Protein AF-A0A267GCD6-F1 (afdb_monomer)

InterPro domains:
  IPR022709 Protein SCAI [PF12070] (1-102)

Mean predicted aligned error: 9.23 Å

Secondary structure (DSSP, 8-state):
---S---TT---------HHHHHHH-HHHHHHHHTT-----HHHHHHHHHHHHHHHHHHHHHHHH-TTS-HHHHHHTTSHHHHHHHHHHHHHHHHHHHBTT--SGGGSPP-SSPPPTHHHH-SS--TT---------HHHHHHHHHHHTT-GGGB-SS---------

Structure (mmCIF, N/CA/C/O backbone):
data_AF-A0A267GCD6-F1
#
_entry.id   AF-A0A267GCD6-F1
#
loop_
_atom_site.group_PDB
_atom_site.id
_atom_site.type_symbol
_atom_site.label_atom_id
_atom_site.label_alt_id
_atom_site.label_comp_id
_atom_site.label_asym_id
_atom_site.label_entity_id
_atom_site.label_seq_id
_atom_site.pdbx_PDB_ins_code
_atom_site.Cartn_x
_atom_site.Cartn_y
_atom_site.Cartn_z
_atom_site.occupancy
_atom_site.B_iso_or_equiv
_atom_site.auth_seq_id
_atom_site.auth_comp_id
_atom_site.auth_asym_id
_atom_site.auth_atom_id
_atom_site.pdbx_PDB_model_num
ATOM 1 N N . MET A 1 1 ? 12.078 24.749 10.245 1.00 46.03 1 MET A N 1
ATOM 2 C CA . MET A 1 1 ? 11.822 23.300 10.430 1.00 46.03 1 MET A CA 1
ATOM 3 C C . MET A 1 1 ? 12.532 22.572 9.302 1.00 46.03 1 MET A C 1
ATOM 5 O O . MET A 1 1 ? 12.320 22.980 8.172 1.00 46.03 1 MET A O 1
ATOM 9 N N . SER A 1 2 ? 13.349 21.565 9.649 1.00 57.66 2 SER A N 1
ATOM 10 C CA . SER A 1 2 ? 14.542 21.025 8.948 1.00 57.66 2 SER A CA 1
ATOM 11 C C . SER A 1 2 ? 15.785 21.937 9.025 1.00 57.66 2 SER A C 1
ATOM 13 O O . SER A 1 2 ? 15.608 23.150 9.158 1.00 57.66 2 SER A O 1
ATOM 15 N N . PRO A 1 3 ? 17.015 21.371 9.065 1.00 59.66 3 PRO A N 1
ATOM 16 C CA . PRO A 1 3 ? 18.224 22.130 9.391 1.00 59.66 3 PRO A CA 1
ATOM 17 C C . PRO A 1 3 ? 18.491 23.220 8.352 1.00 59.66 3 PRO A C 1
ATOM 19 O O . PRO A 1 3 ? 18.318 22.996 7.157 1.00 59.66 3 PRO A O 1
ATOM 22 N N . GLU A 1 4 ? 18.895 24.401 8.816 1.00 67.50 4 GLU A N 1
ATOM 23 C CA . GLU A 1 4 ? 19.045 25.589 7.961 1.00 67.50 4 GLU A CA 1
ATOM 24 C C . GLU A 1 4 ? 20.267 25.503 7.037 1.00 67.50 4 GLU A C 1
ATOM 26 O O . GLU A 1 4 ? 20.296 26.146 5.991 1.00 67.50 4 GLU A O 1
ATOM 31 N N . LEU A 1 5 ? 21.249 24.664 7.383 1.00 67.19 5 LEU A N 1
ATOM 32 C CA . LEU A 1 5 ? 22.419 24.367 6.564 1.00 67.19 5 LEU A CA 1
ATOM 33 C C . LEU A 1 5 ? 22.796 22.887 6.683 1.00 67.19 5 LEU A C 1
ATOM 35 O O . LEU A 1 5 ? 22.779 22.310 7.771 1.00 67.19 5 LEU A O 1
ATOM 39 N N . VAL A 1 6 ? 23.177 22.298 5.548 1.00 65.88 6 VAL A N 1
ATOM 40 C CA . VAL A 1 6 ? 23.744 20.948 5.443 1.00 65.88 6 VAL A CA 1
ATOM 41 C C . VAL A 1 6 ? 25.196 21.090 4.970 1.00 65.88 6 VAL A C 1
ATOM 43 O O . VAL A 1 6 ? 25.431 21.752 3.957 1.00 65.88 6 VAL A O 1
ATOM 46 N N . PRO A 1 7 ? 26.185 20.524 5.681 1.00 73.69 7 PRO A N 1
ATOM 47 C CA . PRO A 1 7 ? 27.586 20.617 5.277 1.00 73.69 7 PRO A CA 1
ATOM 48 C C . PRO A 1 7 ? 27.852 19.929 3.928 1.00 73.69 7 PRO A C 1
ATOM 50 O O . PRO A 1 7 ? 27.286 18.879 3.635 1.00 73.69 7 PRO A O 1
ATOM 53 N N . SER A 1 8 ? 28.753 20.486 3.112 1.00 61.25 8 SER A N 1
ATOM 54 C CA . SER A 1 8 ? 28.997 20.062 1.717 1.00 61.25 8 SER A CA 1
ATOM 55 C C . SER A 1 8 ? 29.550 18.639 1.548 1.00 61.25 8 SER A C 1
ATOM 57 O O . SER A 1 8 ? 29.531 18.089 0.450 1.00 61.25 8 SER A O 1
ATOM 59 N N . ASN A 1 9 ? 30.023 18.031 2.631 1.00 63.06 9 ASN A N 1
ATOM 60 C CA . ASN A 1 9 ? 30.556 16.673 2.718 1.00 63.06 9 ASN A CA 1
ATOM 61 C C . ASN A 1 9 ? 29.661 15.721 3.534 1.00 63.06 9 ASN A C 1
ATOM 63 O O . ASN A 1 9 ? 30.063 14.587 3.778 1.00 63.06 9 ASN A O 1
ATOM 67 N N . VAL A 1 10 ? 28.485 16.178 3.978 1.00 60.00 10 VAL A N 1
ATOM 68 C CA . VAL A 1 10 ? 27.444 15.382 4.642 1.00 60.00 10 VAL A CA 1
ATOM 69 C C . VAL A 1 10 ? 26.434 15.040 3.546 1.00 60.00 10 VAL A C 1
ATOM 71 O O . VAL A 1 10 ? 25.581 15.842 3.192 1.00 60.00 10 VAL A O 1
ATOM 74 N N . VAL A 1 11 ? 26.622 13.968 2.775 1.00 55.31 11 VAL A N 1
ATOM 75 C CA . VAL A 1 11 ? 26.564 12.558 3.200 1.00 55.31 11 VAL A CA 1
ATOM 76 C C . VAL A 1 11 ? 25.304 12.303 4.014 1.00 55.31 11 VAL A C 1
ATOM 78 O O . VAL A 1 11 ? 25.313 12.265 5.236 1.00 55.31 11 VAL A O 1
ATOM 81 N N . ASP A 1 12 ? 24.229 12.038 3.282 1.00 50.62 12 ASP A N 1
ATOM 82 C CA . ASP A 1 12 ? 23.296 10.996 3.674 1.00 50.62 12 ASP A CA 1
ATOM 83 C C . ASP A 1 12 ? 23.511 9.848 2.675 1.00 50.62 12 ASP A C 1
ATOM 85 O O . ASP A 1 12 ? 22.927 9.815 1.588 1.00 50.62 12 ASP A O 1
ATOM 89 N N . GLN A 1 13 ? 24.360 8.868 3.015 1.00 47.72 13 GLN A N 1
ATOM 90 C CA . GLN A 1 13 ? 24.312 7.539 2.381 1.00 47.72 13 GLN A CA 1
ATOM 91 C C . GLN A 1 13 ? 23.052 6.798 2.870 1.00 47.72 13 GLN A C 1
ATOM 93 O O . GLN A 1 13 ? 23.105 5.679 3.359 1.00 47.72 13 GLN A O 1
ATOM 98 N N . ARG A 1 14 ? 21.902 7.470 2.754 1.00 49.50 14 ARG A N 1
ATOM 99 C CA . ARG A 1 14 ? 20.550 7.019 3.053 1.00 49.50 14 ARG A CA 1
ATOM 100 C C . ARG A 1 14 ? 20.450 6.259 4.379 1.00 49.50 14 ARG A C 1
ATOM 102 O O . ARG A 1 14 ? 20.343 5.031 4.378 1.00 49.50 14 ARG A O 1
ATOM 109 N N . HIS A 1 15 ? 20.268 6.994 5.477 1.00 50.84 15 HIS A N 1
ATOM 110 C CA . HIS A 1 15 ? 19.336 6.547 6.515 1.00 50.84 15 HIS A CA 1
ATOM 111 C C . HIS A 1 15 ? 17.953 6.379 5.864 1.00 50.84 15 HIS A C 1
ATOM 113 O O . HIS A 1 15 ? 17.088 7.248 5.952 1.00 50.84 15 HIS A O 1
ATOM 119 N N . LYS A 1 16 ? 17.749 5.292 5.107 1.00 62.19 16 LYS A N 1
ATOM 120 C CA . LYS A 1 16 ? 16.431 4.932 4.594 1.00 62.19 16 LYS A CA 1
ATOM 121 C C . LYS A 1 16 ? 15.584 4.775 5.848 1.00 62.19 16 LYS A C 1
ATOM 123 O O . LYS A 1 16 ? 15.858 3.887 6.652 1.00 62.19 16 LYS A O 1
ATOM 128 N N . GLY A 1 17 ? 14.628 5.683 6.052 1.00 69.44 17 GLY A N 1
ATOM 129 C CA . GLY A 1 17 ? 13.662 5.571 7.138 1.00 69.44 17 GLY A CA 1
ATOM 130 C C . GLY A 1 17 ? 13.026 4.178 7.151 1.00 69.44 17 GLY A C 1
ATOM 131 O O . GLY A 1 17 ? 13.187 3.396 6.211 1.00 69.44 17 GLY A O 1
ATOM 132 N N . SER A 1 18 ? 12.308 3.848 8.223 1.00 87.88 18 SER A N 1
ATOM 133 C CA . SER A 1 18 ? 11.740 2.504 8.371 1.00 87.88 18 SER A CA 1
ATOM 134 C C . SER A 1 18 ? 10.961 2.060 7.120 1.00 87.88 18 SER A C 1
ATOM 136 O O . SER A 1 18 ? 10.362 2.887 6.426 1.00 87.88 18 SER A O 1
ATOM 138 N N . LEU A 1 19 ? 10.925 0.750 6.844 1.00 91.75 19 LEU A N 1
ATOM 139 C CA . LEU A 1 19 ? 10.116 0.187 5.753 1.00 91.75 19 LEU A CA 1
ATOM 140 C C . LEU A 1 19 ? 8.671 0.708 5.807 1.00 91.75 19 LEU A C 1
ATOM 142 O O . LEU A 1 19 ? 8.083 1.042 4.780 1.00 91.75 19 LEU A O 1
ATOM 146 N N . PHE A 1 20 ? 8.130 0.834 7.018 1.00 94.38 20 PHE A N 1
ATOM 147 C CA . PHE A 1 20 ? 6.817 1.410 7.258 1.00 94.38 20 PHE A CA 1
ATOM 148 C C . PHE A 1 20 ? 6.726 2.869 6.788 1.00 94.38 20 PHE A C 1
ATOM 150 O O . PHE A 1 20 ? 5.829 3.209 6.023 1.00 94.38 20 PHE A O 1
ATOM 157 N N . THR A 1 21 ? 7.686 3.723 7.151 1.00 93.75 21 THR A N 1
ATOM 158 C CA . THR A 1 21 ? 7.752 5.114 6.670 1.00 93.75 21 THR A CA 1
ATOM 159 C C . THR A 1 21 ? 7.843 5.184 5.146 1.00 93.75 21 THR A C 1
ATOM 161 O O . THR A 1 21 ? 7.213 6.050 4.541 1.00 93.75 21 THR A O 1
ATOM 164 N N . LEU A 1 22 ? 8.565 4.257 4.503 1.00 94.94 22 LEU A N 1
ATOM 165 C CA . LEU A 1 22 ? 8.607 4.190 3.043 1.00 94.94 22 LEU A CA 1
ATOM 166 C C . LEU A 1 22 ? 7.232 3.853 2.457 1.00 94.94 22 LEU A C 1
ATOM 168 O O . LEU A 1 22 ? 6.820 4.516 1.513 1.00 94.94 22 LEU A O 1
ATOM 172 N N . PHE A 1 23 ? 6.491 2.902 3.035 1.00 97.19 23 PHE A N 1
ATOM 173 C CA . PHE A 1 23 ? 5.103 2.636 2.635 1.00 97.19 23 PHE A CA 1
ATOM 174 C C . PHE A 1 23 ? 4.201 3.864 2.809 1.00 97.19 23 PHE A C 1
ATOM 176 O O . PHE A 1 23 ? 3.388 4.162 1.935 1.00 97.19 23 PHE A O 1
ATOM 183 N N . LEU A 1 24 ? 4.356 4.598 3.913 1.00 95.88 24 LEU A N 1
ATOM 184 C CA . LEU A 1 24 ? 3.591 5.816 4.179 1.00 95.88 24 LEU A CA 1
ATOM 185 C C . LEU A 1 24 ? 3.950 6.967 3.233 1.00 95.88 24 LEU A C 1
ATOM 187 O O . LEU A 1 24 ? 3.101 7.816 2.972 1.00 95.88 24 LEU A O 1
ATOM 191 N N . HIS A 1 25 ? 5.172 7.010 2.701 1.00 94.50 25 HIS A N 1
ATOM 192 C CA . HIS A 1 25 ? 5.618 8.045 1.770 1.00 94.50 25 HIS A CA 1
ATOM 193 C C . HIS A 1 25 ? 5.340 7.687 0.300 1.00 94.50 25 HIS A C 1
ATOM 195 O O . HIS A 1 25 ? 4.760 8.494 -0.427 1.00 94.50 25 HIS A O 1
ATOM 201 N N . SER A 1 26 ? 5.720 6.477 -0.119 1.00 95.75 26 SER A N 1
ATOM 202 C CA . SER A 1 26 ? 5.590 5.947 -1.479 1.00 95.75 26 SER A CA 1
ATOM 203 C C . SER A 1 26 ? 5.284 4.438 -1.442 1.00 95.75 26 SER A C 1
ATOM 205 O O . SER A 1 26 ? 6.202 3.609 -1.409 1.00 95.75 26 SER A O 1
ATOM 207 N N . PRO A 1 27 ? 3.991 4.054 -1.458 1.00 97.81 27 PRO A N 1
ATOM 208 C CA . PRO A 1 27 ? 3.576 2.657 -1.339 1.00 97.81 27 PRO A CA 1
ATOM 209 C C . PRO A 1 27 ? 4.153 1.75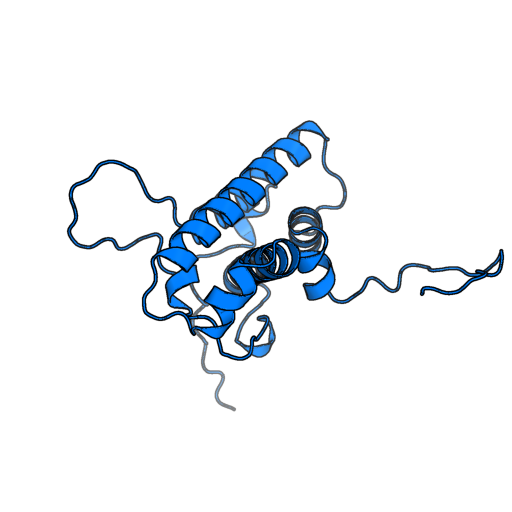4 -2.435 1.00 97.81 27 PRO A C 1
ATOM 211 O O . PRO A 1 27 ? 4.587 0.641 -2.144 1.00 97.81 27 PRO A O 1
ATOM 214 N N . LEU A 1 28 ? 4.208 2.241 -3.681 1.00 97.81 28 LEU A N 1
ATOM 215 C CA . LEU A 1 28 ? 4.758 1.478 -4.802 1.00 97.81 28 LEU A CA 1
ATOM 216 C C . LEU A 1 28 ? 6.269 1.264 -4.658 1.00 97.81 28 LEU A C 1
ATOM 218 O O . LEU A 1 28 ? 6.747 0.153 -4.866 1.00 97.81 28 LEU A O 1
ATOM 222 N N . ALA A 1 29 ? 7.024 2.285 -4.237 1.00 96.06 29 ALA A N 1
ATOM 223 C CA . ALA A 1 29 ? 8.459 2.128 -3.994 1.00 96.06 29 ALA A CA 1
ATOM 224 C C . ALA A 1 29 ? 8.736 1.128 -2.861 1.00 96.06 29 ALA A C 1
ATOM 226 O O . ALA A 1 29 ? 9.645 0.305 -2.971 1.00 96.06 29 ALA A O 1
ATOM 227 N N . ALA A 1 30 ? 7.937 1.166 -1.790 1.00 96.62 30 ALA A N 1
ATOM 228 C CA . ALA A 1 30 ? 8.029 0.201 -0.699 1.00 96.62 30 ALA A CA 1
ATOM 229 C C . ALA A 1 30 ? 7.701 -1.225 -1.162 1.00 96.62 30 ALA A C 1
ATOM 231 O O . ALA A 1 30 ? 8.395 -2.172 -0.793 1.00 96.62 30 ALA A O 1
ATOM 232 N N . PHE A 1 31 ? 6.685 -1.371 -2.017 1.00 97.38 31 PHE A N 1
ATOM 233 C CA . PHE A 1 31 ? 6.331 -2.645 -2.631 1.00 97.38 31 PHE A CA 1
ATOM 234 C C . PHE A 1 31 ? 7.478 -3.203 -3.485 1.00 97.38 31 PHE A C 1
ATOM 236 O O . PHE A 1 31 ? 7.871 -4.357 -3.319 1.00 97.38 31 PHE A O 1
ATOM 243 N N . CYS A 1 32 ? 8.067 -2.377 -4.355 1.00 96.06 32 CYS A N 1
ATOM 244 C CA . CYS A 1 32 ? 9.237 -2.757 -5.144 1.00 96.06 32 CYS A CA 1
ATOM 245 C C . CYS A 1 32 ? 10.409 -3.178 -4.248 1.00 96.06 32 CYS A C 1
ATOM 247 O O . CYS A 1 32 ? 11.050 -4.191 -4.524 1.00 96.06 32 CYS A O 1
ATOM 249 N N . LEU A 1 33 ? 10.645 -2.461 -3.141 1.00 95.12 33 LEU A N 1
ATOM 250 C CA . LEU A 1 33 ? 11.702 -2.788 -2.184 1.00 95.12 33 LEU A CA 1
ATOM 251 C C . LEU A 1 33 ? 11.524 -4.189 -1.582 1.00 95.12 33 LEU A C 1
ATOM 253 O O . LEU A 1 33 ? 12.477 -4.965 -1.591 1.00 95.12 33 LEU A O 1
ATOM 257 N N . ILE A 1 34 ? 10.325 -4.538 -1.097 1.00 95.25 34 ILE A N 1
ATOM 258 C CA . ILE A 1 34 ? 10.084 -5.873 -0.515 1.00 95.25 34 ILE A CA 1
ATOM 259 C C . ILE A 1 34 ? 10.111 -6.990 -1.567 1.00 95.25 34 ILE A C 1
ATOM 261 O O . ILE A 1 34 ? 10.444 -8.123 -1.239 1.00 95.25 34 ILE A O 1
ATOM 265 N N . CYS A 1 35 ? 9.833 -6.665 -2.833 1.00 94.69 35 CYS A N 1
ATOM 266 C CA . CYS A 1 35 ? 9.915 -7.598 -3.959 1.00 94.69 35 CYS A CA 1
ATOM 267 C C . CYS A 1 35 ? 11.320 -7.692 -4.581 1.00 94.69 35 CYS A C 1
ATOM 269 O O . CYS A 1 35 ? 11.491 -8.396 -5.574 1.00 94.69 35 CYS A O 1
ATOM 271 N N . ASN A 1 36 ? 12.314 -6.976 -4.039 1.00 92.69 36 ASN A N 1
ATOM 272 C CA . ASN A 1 36 ? 13.664 -6.855 -4.602 1.00 92.69 36 ASN A CA 1
ATOM 273 C C . ASN A 1 36 ? 13.687 -6.360 -6.069 1.00 92.69 36 ASN A C 1
ATOM 275 O O . ASN A 1 36 ? 14.537 -6.750 -6.870 1.00 92.69 36 ASN A O 1
ATOM 279 N N . VAL A 1 37 ? 12.751 -5.479 -6.426 1.00 90.81 37 VAL A N 1
ATOM 280 C CA . VAL A 1 37 ? 12.684 -4.823 -7.738 1.00 90.81 37 VAL A CA 1
ATOM 281 C C . VAL A 1 37 ? 13.487 -3.526 -7.673 1.00 90.81 37 VAL A C 1
ATOM 283 O O . VAL A 1 37 ? 13.080 -2.561 -7.027 1.00 90.81 37 VAL A O 1
ATOM 286 N N . GLN A 1 38 ? 14.651 -3.505 -8.325 1.00 85.12 38 GLN A N 1
ATOM 287 C CA . GLN A 1 38 ? 15.596 -2.380 -8.239 1.00 85.12 38 GLN A CA 1
ATOM 288 C C . GLN A 1 38 ? 15.386 -1.305 -9.310 1.00 85.12 38 GLN A C 1
ATOM 290 O O . GLN A 1 38 ? 15.728 -0.146 -9.094 1.00 85.12 38 GLN A O 1
ATOM 295 N N . SER A 1 39 ? 14.839 -1.6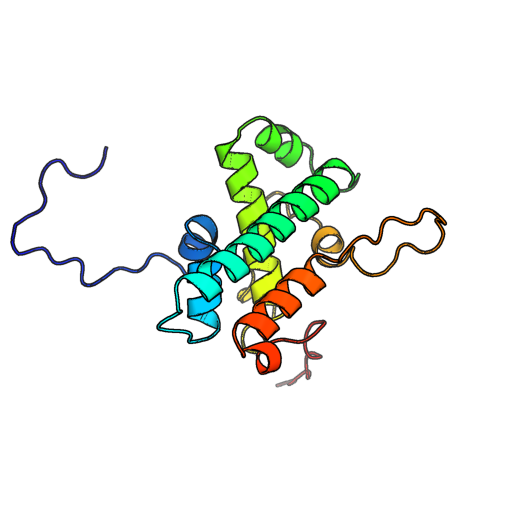83 -10.464 1.00 88.19 39 SER A N 1
ATOM 296 C CA . SER A 1 39 ? 14.587 -0.783 -11.586 1.00 88.19 39 SER A CA 1
ATOM 297 C C . SER A 1 39 ? 13.317 -1.210 -12.301 1.00 88.19 39 SER A C 1
ATOM 299 O O . SER A 1 39 ? 13.054 -2.405 -12.449 1.00 88.19 39 SER A O 1
ATOM 301 N N . LEU A 1 40 ? 12.526 -0.227 -12.722 1.00 90.44 40 LEU A N 1
ATOM 302 C CA . LEU A 1 40 ? 11.245 -0.447 -13.365 1.00 90.44 40 LEU A CA 1
ATOM 303 C C . LEU A 1 40 ? 11.092 0.516 -14.548 1.00 90.44 40 LEU A C 1
ATOM 305 O O . LEU A 1 40 ? 11.292 1.719 -14.367 1.00 90.44 40 LEU A O 1
ATOM 309 N N . PRO A 1 41 ? 10.719 0.034 -15.748 1.00 95.38 41 PRO A N 1
ATOM 310 C CA . PRO A 1 41 ? 10.351 0.920 -16.845 1.00 95.38 41 PRO A CA 1
ATOM 311 C C . PRO A 1 41 ? 9.198 1.842 -16.434 1.00 95.38 41 PRO A C 1
ATOM 313 O O . PRO A 1 41 ? 8.259 1.390 -15.777 1.00 95.38 41 PRO A O 1
ATOM 316 N N . LEU A 1 42 ? 9.224 3.103 -16.877 1.00 95.56 42 LEU A N 1
ATOM 317 C CA . LEU A 1 42 ? 8.213 4.105 -16.508 1.00 95.56 42 LEU A CA 1
ATOM 318 C C . LEU A 1 42 ? 6.778 3.630 -16.799 1.00 95.56 42 LEU A C 1
ATOM 320 O O . LEU A 1 42 ? 5.912 3.711 -15.940 1.00 95.56 42 LEU A O 1
ATOM 324 N N . ALA A 1 43 ? 6.547 3.005 -17.955 1.00 96.25 43 ALA A N 1
ATOM 325 C CA . ALA A 1 43 ? 5.228 2.472 -18.302 1.00 96.25 43 ALA A CA 1
ATOM 326 C C . ALA A 1 43 ? 4.725 1.388 -17.326 1.00 96.25 43 ALA A C 1
ATOM 328 O O . ALA A 1 43 ? 3.520 1.230 -17.133 1.00 96.25 43 ALA A O 1
ATOM 329 N N . LEU A 1 44 ? 5.633 0.612 -16.726 1.00 96.12 44 LEU A N 1
ATOM 330 C CA . LEU A 1 44 ? 5.285 -0.405 -15.735 1.00 96.12 44 LEU A CA 1
ATOM 331 C C . LEU A 1 44 ? 5.082 0.222 -14.348 1.00 96.12 44 LEU A C 1
ATOM 333 O O . LEU A 1 44 ? 4.196 -0.215 -13.613 1.00 96.12 44 LEU A O 1
ATOM 337 N N . TRP A 1 45 ? 5.837 1.280 -14.034 1.00 97.19 45 TRP A N 1
ATOM 338 C CA . TRP A 1 45 ? 5.617 2.122 -12.858 1.00 97.19 45 TRP A CA 1
ATOM 339 C C . TRP A 1 45 ? 4.221 2.745 -12.868 1.00 97.19 45 TRP A C 1
ATOM 341 O O . TRP A 1 45 ? 3.479 2.556 -11.910 1.00 97.19 45 TRP A O 1
ATOM 351 N N . ASP A 1 46 ? 3.818 3.381 -13.968 1.00 97.94 46 ASP A N 1
ATOM 352 C CA . ASP A 1 46 ? 2.507 4.035 -14.085 1.00 97.94 46 ASP A CA 1
ATOM 353 C C . ASP A 1 46 ? 1.355 3.034 -13.925 1.00 97.94 46 ASP A C 1
ATOM 355 O O . ASP A 1 46 ? 0.378 3.288 -13.218 1.00 97.94 46 ASP A O 1
ATOM 359 N N . ARG A 1 47 ? 1.490 1.840 -14.518 1.00 98.25 47 ARG A N 1
ATOM 360 C CA . ARG A 1 47 ? 0.521 0.747 -14.338 1.00 98.25 47 ARG A CA 1
ATOM 361 C C . ARG A 1 47 ? 0.469 0.258 -12.891 1.00 98.25 47 ARG A C 1
ATOM 363 O O . ARG A 1 47 ? -0.616 -0.002 -12.379 1.00 98.25 47 ARG A O 1
ATOM 370 N N . GLY A 1 48 ? 1.622 0.131 -12.235 1.00 98.06 48 GLY A N 1
ATOM 371 C CA . GLY A 1 48 ? 1.702 -0.243 -10.824 1.00 98.06 48 GLY A CA 1
ATOM 372 C C . GLY A 1 48 ? 1.054 0.807 -9.927 1.00 98.06 48 GLY A C 1
ATOM 373 O O . GLY A 1 48 ? 0.275 0.462 -9.040 1.00 98.06 48 GLY A O 1
ATOM 374 N N . GLN A 1 49 ? 1.304 2.085 -10.212 1.00 98.19 49 GLN A N 1
ATOM 375 C CA . GLN A 1 49 ? 0.730 3.205 -9.478 1.00 98.19 49 GLN A CA 1
ATOM 376 C C . GLN A 1 49 ? -0.793 3.234 -9.628 1.00 98.19 49 GLN A C 1
ATOM 378 O O . GLN A 1 49 ? -1.489 3.361 -8.628 1.00 98.19 49 GLN A O 1
ATOM 383 N N . ALA A 1 50 ? -1.323 2.972 -10.826 1.00 98.31 50 ALA A N 1
ATOM 384 C CA . ALA A 1 50 ? -2.765 2.857 -11.038 1.00 98.31 50 ALA A CA 1
ATOM 385 C C . ALA A 1 50 ? -3.413 1.735 -10.197 1.00 98.31 50 ALA A C 1
ATOM 387 O O . ALA A 1 50 ? -4.536 1.892 -9.713 1.00 98.31 50 ALA A O 1
ATOM 388 N N . ILE A 1 51 ? -2.719 0.608 -9.979 1.00 98.19 51 ILE A N 1
ATOM 389 C CA . ILE A 1 51 ? -3.207 -0.462 -9.087 1.00 98.19 51 ILE A CA 1
ATOM 390 C C . ILE A 1 51 ? -3.189 -0.002 -7.624 1.00 98.19 51 ILE A C 1
ATOM 392 O O . ILE A 1 51 ? -4.150 -0.261 -6.896 1.00 98.19 51 ILE A O 1
ATOM 396 N N . VAL A 1 52 ? -2.134 0.701 -7.197 1.00 98.25 52 VAL A N 1
ATOM 397 C CA . VAL A 1 52 ? -2.052 1.293 -5.852 1.00 98.25 52 VAL A CA 1
ATOM 398 C C . VAL A 1 52 ? -3.184 2.297 -5.638 1.00 98.25 52 VAL A C 1
ATOM 400 O O . VAL A 1 52 ? -3.892 2.205 -4.641 1.00 98.25 52 VAL A O 1
ATOM 403 N N . ASP A 1 53 ? -3.426 3.203 -6.582 1.00 98.00 53 ASP A N 1
ATOM 404 C CA . ASP A 1 53 ? -4.488 4.207 -6.476 1.00 98.00 53 ASP A CA 1
ATOM 405 C C . ASP A 1 53 ? -5.871 3.548 -6.393 1.00 98.00 53 ASP A C 1
ATOM 407 O O . ASP A 1 53 ? -6.702 3.928 -5.564 1.00 98.00 53 ASP A O 1
ATOM 411 N N . ARG A 1 54 ? -6.095 2.486 -7.179 1.00 96.75 54 ARG A N 1
ATOM 412 C CA . ARG A 1 54 ? -7.318 1.677 -7.100 1.00 96.75 54 ARG A CA 1
ATOM 413 C C . ARG A 1 54 ? -7.474 1.002 -5.739 1.00 96.75 54 ARG A C 1
ATOM 415 O O . ARG A 1 54 ? -8.586 0.965 -5.214 1.00 96.75 54 ARG A O 1
ATOM 422 N N . PHE A 1 55 ? -6.384 0.501 -5.155 1.00 96.19 55 PHE A N 1
ATOM 423 C CA . PHE A 1 55 ? -6.400 -0.045 -3.799 1.00 96.19 55 PHE A CA 1
ATOM 424 C C . PHE A 1 55 ? -6.797 1.023 -2.784 1.00 96.19 55 PHE A C 1
ATOM 426 O O . PHE A 1 55 ? -7.686 0.779 -1.974 1.00 96.19 55 PHE A O 1
ATOM 433 N N . LEU A 1 56 ? -6.167 2.200 -2.820 1.00 95.94 56 LEU A N 1
ATOM 434 C CA . LEU A 1 56 ? -6.439 3.265 -1.851 1.00 95.94 56 LEU A CA 1
ATOM 435 C C . LEU A 1 56 ? -7.891 3.754 -1.965 1.00 95.94 56 LEU A C 1
ATOM 437 O O . LEU A 1 56 ? -8.544 3.979 -0.946 1.00 95.94 56 LEU A O 1
ATOM 441 N N . ALA A 1 57 ? -8.424 3.853 -3.186 1.00 94.88 57 ALA A N 1
ATOM 442 C CA . ALA A 1 57 ? -9.821 4.203 -3.422 1.00 94.88 57 ALA A CA 1
ATOM 443 C C . ALA A 1 57 ? -10.791 3.160 -2.839 1.00 94.88 57 ALA A C 1
ATOM 445 O O . ALA A 1 57 ? -11.743 3.524 -2.143 1.00 94.88 57 ALA A O 1
ATOM 446 N N . GLU A 1 58 ? -10.545 1.868 -3.077 1.00 93.06 58 GLU A N 1
ATOM 447 C CA . GLU A 1 58 ? -11.410 0.796 -2.570 1.00 93.06 58 GLU A CA 1
ATOM 448 C C . GLU A 1 58 ? -11.312 0.657 -1.048 1.00 93.06 58 GLU A C 1
ATOM 450 O O . GLU A 1 58 ? -12.331 0.563 -0.364 1.00 93.06 58 GLU A O 1
ATOM 455 N N . ALA A 1 59 ? -10.101 0.755 -0.493 1.00 92.38 59 ALA A N 1
ATOM 456 C CA . ALA A 1 59 ? -9.882 0.776 0.949 1.00 92.38 59 ALA A CA 1
ATOM 457 C C . ALA A 1 59 ? -10.626 1.955 1.590 1.00 92.38 59 ALA A C 1
ATOM 459 O O . ALA A 1 59 ? -11.265 1.797 2.629 1.00 92.38 59 ALA A O 1
ATOM 460 N N . GLY A 1 60 ? -10.639 3.115 0.924 1.00 91.88 60 GLY A N 1
ATOM 461 C CA . GLY A 1 60 ? -11.418 4.273 1.346 1.00 91.88 60 GLY A CA 1
ATOM 462 C C . GLY A 1 60 ? -12.920 4.024 1.380 1.00 91.88 60 GLY A C 1
ATOM 463 O O . GLY A 1 60 ? -13.586 4.414 2.340 1.00 91.88 60 GLY A O 1
ATOM 464 N N . ARG A 1 61 ? -13.459 3.331 0.373 1.00 89.88 61 ARG A N 1
ATOM 465 C CA . ARG A 1 61 ? -14.879 2.954 0.334 1.00 89.88 61 ARG A CA 1
ATOM 466 C C . ARG A 1 61 ? -15.242 1.959 1.432 1.00 89.88 61 ARG A C 1
ATOM 468 O O . ARG A 1 61 ? -16.296 2.117 2.046 1.00 89.88 61 ARG A O 1
ATOM 475 N N . LEU A 1 62 ? -14.396 0.962 1.685 1.00 87.50 62 LEU A N 1
ATOM 476 C CA . LEU A 1 62 ? -14.608 -0.022 2.752 1.00 87.50 62 LEU A CA 1
ATOM 477 C C . LEU A 1 62 ? -14.567 0.641 4.131 1.00 87.50 62 LEU A C 1
ATOM 479 O O . LEU A 1 62 ? -15.461 0.411 4.946 1.00 87.50 62 LEU A O 1
ATOM 483 N N . MET A 1 63 ? -13.606 1.544 4.346 1.00 87.19 63 MET A N 1
ATOM 484 C CA . MET A 1 63 ? -13.493 2.322 5.580 1.00 87.19 63 MET A CA 1
ATOM 485 C C . MET A 1 63 ? -14.763 3.126 5.885 1.00 87.19 63 MET A C 1
ATOM 487 O O . MET A 1 63 ? -15.239 3.145 7.011 1.00 87.19 63 MET A O 1
ATOM 491 N N . MET A 1 64 ? -15.378 3.750 4.882 1.00 86.25 64 MET A N 1
ATOM 492 C CA . MET A 1 64 ? -16.605 4.526 5.105 1.00 86.25 64 MET A CA 1
ATOM 493 C C . MET A 1 64 ? -17.863 3.665 5.300 1.00 86.25 64 MET A C 1
ATOM 495 O O . MET A 1 64 ? -18.888 4.174 5.751 1.00 86.25 64 MET A O 1
ATOM 499 N N . ARG A 1 65 ? -17.825 2.377 4.935 1.00 85.62 65 ARG A N 1
ATOM 500 C CA . ARG A 1 65 ? -18.978 1.462 5.021 1.00 85.62 65 ARG A CA 1
ATOM 501 C C . ARG A 1 65 ? -18.956 0.578 6.262 1.00 85.62 65 ARG A C 1
ATOM 503 O O . ARG A 1 65 ? -20.020 0.127 6.690 1.00 85.62 65 ARG A O 1
ATOM 510 N N . SER A 1 66 ? -17.777 0.293 6.809 1.00 82.25 66 SER A N 1
ATOM 511 C CA . SER A 1 66 ? -17.649 -0.601 7.955 1.00 82.25 66 SER A CA 1
ATOM 512 C C . SER A 1 66 ? -18.152 0.062 9.235 1.00 82.25 66 SER A C 1
ATOM 514 O O . SER A 1 66 ? -17.743 1.158 9.606 1.00 82.25 66 SER A O 1
ATOM 516 N N . ARG A 1 67 ? -19.040 -0.645 9.939 1.00 81.94 67 ARG A N 1
ATOM 517 C CA . ARG A 1 67 ? -19.583 -0.227 11.242 1.00 81.94 67 ARG A CA 1
ATOM 518 C C . ARG A 1 67 ? -18.668 -0.576 12.417 1.00 81.94 67 ARG A C 1
ATOM 520 O O . ARG A 1 67 ? -18.992 -0.246 13.549 1.00 81.94 67 ARG A O 1
ATOM 527 N N . GLN A 1 68 ? -17.571 -1.284 12.153 1.00 83.88 68 GLN A N 1
ATOM 528 C CA . GLN A 1 68 ? -16.622 -1.755 13.167 1.00 83.88 68 GLN A CA 1
ATOM 529 C C . GLN A 1 68 ? -15.435 -0.802 13.345 1.00 83.88 68 GLN A C 1
ATOM 531 O O . GLN A 1 68 ? -14.569 -1.050 14.177 1.00 83.88 68 GLN A O 1
ATOM 536 N N . ILE A 1 69 ? -15.368 0.263 12.546 1.00 86.56 69 ILE A N 1
ATOM 537 C CA . ILE A 1 69 ? -14.296 1.249 12.623 1.00 86.56 69 ILE A CA 1
ATOM 538 C C . ILE A 1 69 ? -14.552 2.206 13.777 1.00 86.56 69 ILE A C 1
ATOM 540 O O . ILE A 1 69 ? -15.648 2.746 13.928 1.00 86.56 69 ILE A O 1
ATOM 544 N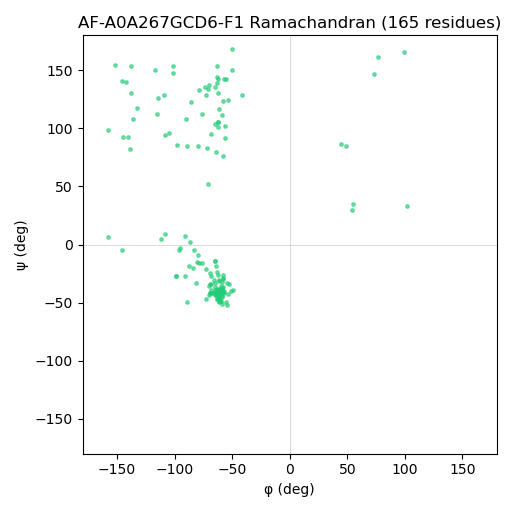 N . ASP A 1 70 ? -13.504 2.435 14.562 1.00 90.25 70 ASP A N 1
ATOM 545 C CA . ASP A 1 70 ? -13.522 3.403 15.649 1.00 90.25 70 ASP A CA 1
ATOM 546 C C . ASP A 1 70 ? -13.762 4.832 15.129 1.00 90.25 70 ASP A C 1
ATOM 548 O O . ASP A 1 70 ? -13.237 5.239 14.086 1.00 90.25 70 ASP A O 1
ATOM 552 N N . ALA A 1 71 ? -14.530 5.621 15.881 1.00 89.00 71 ALA A N 1
ATOM 553 C CA . ALA A 1 71 ? -14.866 6.995 15.525 1.00 89.00 71 ALA A CA 1
ATOM 554 C C . ALA A 1 71 ? -13.630 7.896 15.325 1.00 89.00 71 ALA A C 1
ATOM 556 O O . ALA A 1 71 ? -13.702 8.845 14.542 1.00 89.00 71 ALA A O 1
ATOM 557 N N . ALA A 1 72 ? -12.491 7.593 15.960 1.00 89.00 72 ALA A N 1
ATOM 558 C CA . ALA A 1 72 ? -11.230 8.300 15.744 1.00 89.00 72 ALA A CA 1
ATOM 559 C C . ALA A 1 72 ? -10.792 8.268 14.268 1.00 89.00 72 ALA A C 1
ATOM 561 O O . ALA A 1 72 ? -10.383 9.288 13.711 1.00 89.00 72 ALA A O 1
ATOM 562 N N . TYR A 1 73 ? -10.966 7.133 13.584 1.00 88.38 73 TYR A N 1
ATOM 563 C CA . TYR A 1 73 ? -10.648 7.024 12.158 1.00 88.38 73 TYR A CA 1
ATOM 564 C C . TYR A 1 73 ? -11.593 7.847 11.283 1.00 88.38 73 TYR A C 1
ATOM 566 O O . TYR A 1 73 ? -11.155 8.424 10.289 1.00 88.38 73 TYR A O 1
ATOM 574 N N . LEU A 1 74 ? -12.868 7.966 11.664 1.00 86.75 74 LEU A N 1
ATOM 575 C CA . LEU A 1 74 ? -13.817 8.839 10.965 1.00 86.75 74 LEU A CA 1
ATOM 576 C C . LEU A 1 74 ? -13.418 10.315 11.088 1.00 86.75 74 LEU A C 1
ATOM 578 O O . LEU A 1 74 ? -13.613 11.086 10.150 1.00 86.75 74 LEU A O 1
ATOM 582 N N . GLN A 1 75 ? -12.825 10.711 12.218 1.00 89.19 75 GLN A N 1
ATOM 583 C CA . GLN A 1 75 ? -12.287 12.060 12.401 1.00 89.19 75 GLN A CA 1
ATOM 584 C C . GLN A 1 75 ? -11.042 12.292 11.541 1.00 89.19 75 GLN A C 1
ATOM 586 O O . GLN A 1 75 ? -10.965 13.320 10.871 1.00 89.19 75 GLN A O 1
ATOM 591 N N . TYR A 1 76 ? -10.117 11.328 11.480 1.00 88.12 76 TYR A N 1
ATOM 592 C CA . TYR A 1 76 ? -8.949 11.399 10.590 1.00 88.12 76 TYR A CA 1
ATOM 593 C C . TYR A 1 76 ? -9.337 11.532 9.120 1.00 88.12 76 TYR A C 1
ATOM 595 O O . TYR A 1 76 ? -8.661 12.227 8.372 1.00 88.12 76 TYR A O 1
ATOM 603 N N . TYR A 1 77 ? -10.461 10.943 8.709 1.00 87.88 77 TYR A N 1
ATOM 604 C CA . TYR A 1 77 ? -10.971 11.064 7.342 1.00 87.88 77 TYR A CA 1
ATOM 605 C C . TYR A 1 77 ? -11.394 12.478 6.935 1.00 87.88 77 TYR A C 1
ATOM 607 O O . TYR A 1 77 ? -11.590 12.727 5.745 1.00 87.88 77 TYR A O 1
ATOM 615 N N . ARG A 1 78 ? -11.542 13.394 7.897 1.00 88.38 78 ARG A N 1
ATOM 616 C CA . ARG A 1 78 ? -11.846 14.805 7.632 1.00 88.38 78 ARG A CA 1
ATOM 617 C C . ARG A 1 78 ? -10.608 15.610 7.238 1.00 88.38 78 ARG A C 1
ATOM 619 O O . ARG A 1 78 ? -10.768 16.716 6.734 1.00 88.38 78 ARG A O 1
ATOM 626 N N . ASP A 1 79 ? -9.415 15.064 7.465 1.00 94.81 79 ASP A N 1
ATOM 627 C CA . ASP A 1 79 ? -8.141 15.645 7.059 1.00 94.81 79 ASP A CA 1
ATOM 628 C C . ASP A 1 79 ? -7.533 14.821 5.916 1.00 94.81 79 ASP A C 1
ATOM 630 O O . ASP A 1 79 ? -7.405 13.598 6.002 1.00 94.81 79 ASP A O 1
ATOM 634 N N . ASP A 1 80 ? -7.157 15.483 4.824 1.00 93.25 80 ASP A N 1
ATOM 635 C CA . ASP A 1 80 ? -6.676 14.796 3.624 1.00 93.25 80 ASP A CA 1
ATOM 636 C C . ASP A 1 80 ? -5.361 14.049 3.851 1.00 93.25 80 ASP A C 1
ATOM 638 O O . ASP A 1 80 ? -5.168 12.954 3.310 1.00 93.25 80 ASP A O 1
ATOM 642 N N . PHE A 1 81 ? -4.469 14.610 4.667 1.00 94.31 81 PHE A N 1
ATOM 643 C CA . PHE A 1 81 ? -3.172 14.015 4.951 1.00 94.31 81 PHE A CA 1
ATOM 644 C C . PHE A 1 81 ? -3.316 12.791 5.858 1.00 94.31 81 PHE A C 1
ATOM 646 O O . PHE A 1 81 ? -2.767 11.731 5.549 1.00 94.31 81 PHE A O 1
ATOM 653 N N . LEU A 1 82 ? -4.097 12.894 6.936 1.00 94.56 82 LEU A N 1
ATOM 654 C CA . LEU A 1 82 ? -4.358 11.768 7.835 1.00 94.56 82 LEU A CA 1
ATOM 655 C C . LEU A 1 82 ? -5.140 10.658 7.132 1.00 94.56 82 LEU A C 1
ATOM 657 O O . LEU A 1 82 ? -4.791 9.484 7.269 1.00 94.56 82 LEU A O 1
ATOM 661 N N . ARG A 1 83 ? -6.137 11.010 6.313 1.00 94.56 83 ARG A N 1
ATOM 662 C CA . ARG A 1 83 ? -6.848 10.054 5.457 1.00 94.56 83 ARG A CA 1
ATOM 663 C C . ARG A 1 83 ? -5.883 9.293 4.554 1.00 94.56 83 ARG A C 1
ATOM 665 O O . ARG A 1 83 ? -5.923 8.064 4.504 1.00 94.56 83 ARG A O 1
ATOM 672 N N . LEU A 1 84 ? -4.992 10.006 3.865 1.00 95.94 84 LEU A N 1
ATOM 673 C CA . LEU A 1 84 ? -3.978 9.394 3.009 1.00 95.94 84 LEU A CA 1
ATOM 674 C C . LEU A 1 84 ? -3.051 8.469 3.810 1.00 95.94 84 LEU A C 1
ATOM 676 O O . LEU A 1 84 ? -2.751 7.364 3.359 1.00 95.94 84 LEU A O 1
ATOM 680 N N . LEU A 1 85 ? -2.633 8.889 5.006 1.00 95.06 85 LEU A N 1
ATOM 681 C CA . LEU A 1 85 ? -1.770 8.106 5.887 1.00 95.06 85 LEU A CA 1
ATOM 682 C C . LEU A 1 85 ? -2.427 6.782 6.302 1.00 95.06 85 LEU A C 1
ATOM 684 O O . LEU A 1 85 ? -1.794 5.730 6.217 1.00 95.06 85 LEU A O 1
ATOM 688 N N . VAL A 1 86 ? -3.709 6.819 6.680 1.00 94.62 86 VAL A N 1
ATOM 689 C CA . VAL A 1 86 ? -4.494 5.629 7.049 1.00 94.62 86 VAL A CA 1
ATOM 690 C C . VAL A 1 86 ? -4.634 4.671 5.862 1.00 94.62 86 VAL A C 1
ATOM 692 O O . VAL A 1 86 ? -4.414 3.468 6.004 1.00 94.62 86 VAL A O 1
ATOM 695 N N . LEU A 1 87 ? -4.926 5.183 4.664 1.00 95.50 87 LEU A N 1
ATOM 696 C CA . LEU A 1 87 ? -5.033 4.353 3.459 1.00 95.50 87 LEU A CA 1
ATOM 697 C C . LEU A 1 87 ? -3.700 3.681 3.095 1.00 95.50 87 LEU A C 1
ATOM 699 O O . LEU A 1 87 ? -3.665 2.500 2.743 1.00 95.50 87 LEU A O 1
ATOM 703 N N . ARG A 1 88 ? -2.584 4.405 3.226 1.00 96.94 88 ARG A N 1
ATOM 704 C CA . ARG A 1 88 ? -1.240 3.854 2.997 1.00 96.94 88 ARG A CA 1
ATOM 705 C C . ARG A 1 88 ? -0.836 2.847 4.074 1.00 96.94 88 ARG A C 1
ATOM 707 O O . ARG A 1 88 ? -0.193 1.849 3.750 1.00 96.94 88 ARG A O 1
ATOM 714 N N . TYR A 1 89 ? -1.260 3.050 5.323 1.00 95.69 89 TYR A N 1
ATOM 715 C CA . TYR A 1 89 ? -1.133 2.050 6.387 1.00 95.69 89 TYR A CA 1
ATOM 716 C C . TYR A 1 89 ? -1.864 0.750 6.018 1.00 95.69 89 TYR A C 1
ATOM 718 O O . TYR A 1 89 ? -1.285 -0.330 6.147 1.00 95.69 89 TYR A O 1
ATOM 726 N N . LEU A 1 90 ? -3.097 0.833 5.501 1.00 94.62 90 LEU A N 1
ATOM 727 C CA . LEU A 1 90 ? -3.854 -0.348 5.067 1.00 94.62 90 LEU A CA 1
ATOM 728 C C . LEU A 1 90 ? -3.145 -1.091 3.930 1.00 94.62 90 LEU A C 1
ATOM 730 O O . LEU A 1 90 ? -3.044 -2.317 3.975 1.00 94.62 90 LEU A O 1
ATOM 734 N N . PHE A 1 91 ? -2.600 -0.363 2.951 1.00 96.75 91 PHE A N 1
ATOM 735 C CA . PHE A 1 91 ? -1.808 -0.962 1.874 1.00 96.75 91 PHE A CA 1
ATOM 736 C C . PHE A 1 91 ? -0.563 -1.672 2.413 1.00 96.75 91 PHE A C 1
ATOM 738 O O . PHE A 1 91 ? -0.329 -2.832 2.082 1.00 96.75 91 PHE A O 1
ATOM 745 N N . CYS A 1 92 ? 0.188 -1.021 3.308 1.00 96.56 92 CYS A N 1
ATOM 746 C CA . CYS A 1 92 ? 1.332 -1.629 3.987 1.00 96.56 92 CYS A CA 1
ATOM 747 C C . CYS A 1 92 ? 0.942 -2.936 4.688 1.00 96.56 92 CYS A C 1
ATOM 749 O O . CYS A 1 92 ? 1.549 -3.978 4.442 1.00 96.56 92 CYS A O 1
ATOM 751 N N . SER A 1 93 ? -0.108 -2.896 5.513 1.00 94.31 93 SER A N 1
ATOM 752 C CA . SER A 1 93 ? -0.590 -4.061 6.255 1.00 94.31 93 SER A CA 1
ATOM 753 C C . SER A 1 93 ? -0.988 -5.206 5.318 1.00 94.31 93 SER A C 1
ATOM 755 O O . SER A 1 93 ? -0.579 -6.347 5.534 1.00 94.31 93 SER A O 1
ATOM 757 N N . ALA A 1 94 ? -1.705 -4.909 4.227 1.00 93.94 94 ALA A N 1
ATOM 758 C CA . ALA A 1 94 ? -2.082 -5.900 3.221 1.00 93.94 94 ALA A CA 1
ATOM 759 C C . ALA A 1 94 ? -0.859 -6.530 2.533 1.00 93.94 94 ALA A C 1
ATOM 761 O O . ALA A 1 94 ? -0.785 -7.753 2.415 1.00 93.94 94 ALA A O 1
ATOM 762 N N . CYS A 1 95 ? 0.117 -5.721 2.107 1.00 95.12 95 CYS A N 1
ATOM 763 C CA . CYS A 1 95 ? 1.332 -6.222 1.468 1.00 95.12 95 CYS A CA 1
ATOM 764 C C . CYS A 1 95 ? 2.134 -7.134 2.395 1.00 95.12 95 CYS A C 1
ATOM 766 O O . CYS A 1 95 ? 2.506 -8.229 1.979 1.00 95.12 95 CYS A O 1
ATOM 768 N N . LEU A 1 96 ? 2.373 -6.716 3.642 1.00 93.75 96 LEU A N 1
ATOM 769 C CA . LEU A 1 96 ? 3.176 -7.500 4.582 1.00 93.75 96 LEU A CA 1
ATOM 770 C C . LEU A 1 96 ? 2.467 -8.794 4.997 1.00 93.75 96 LEU A C 1
ATOM 772 O O . LEU A 1 96 ? 3.107 -9.835 5.034 1.00 93.75 96 LEU A O 1
ATOM 776 N N . ARG A 1 97 ? 1.146 -8.776 5.217 1.00 91.00 97 ARG A N 1
ATOM 777 C CA . ARG A 1 97 ? 0.380 -9.992 5.555 1.00 91.00 97 ARG A CA 1
ATOM 778 C C . ARG A 1 97 ? 0.339 -11.026 4.429 1.00 91.00 97 ARG A C 1
ATOM 780 O O . ARG A 1 97 ? 0.231 -12.215 4.709 1.00 91.00 97 ARG A O 1
ATOM 787 N N . LEU A 1 98 ? 0.389 -10.589 3.170 1.00 91.56 98 LEU A N 1
ATOM 788 C CA . LEU A 1 98 ? 0.370 -11.488 2.011 1.00 91.56 98 LEU A CA 1
ATOM 789 C C . LEU A 1 98 ? 1.768 -11.968 1.603 1.00 91.56 98 LEU A C 1
ATOM 791 O O . LEU A 1 98 ? 1.878 -12.950 0.868 1.00 91.56 98 LEU A O 1
ATOM 795 N N . HIS A 1 99 ? 2.832 -11.288 2.029 1.00 93.75 99 HIS A N 1
ATOM 796 C CA . HIS A 1 99 ? 4.197 -11.583 1.608 1.00 93.75 99 HIS A CA 1
ATOM 797 C C . HIS A 1 99 ? 4.829 -12.683 2.477 1.00 93.75 99 HIS A C 1
ATOM 799 O O . HIS A 1 99 ? 4.997 -12.539 3.684 1.00 93.75 99 HIS A O 1
ATOM 805 N N . ARG A 1 100 ? 5.272 -13.777 1.850 1.00 91.75 100 ARG A N 1
ATOM 806 C CA . ARG A 1 100 ? 5.698 -15.034 2.500 1.00 91.75 100 ARG A CA 1
ATOM 807 C C . ARG A 1 100 ? 6.834 -14.894 3.514 1.00 91.75 100 ARG A C 1
ATOM 809 O O . ARG A 1 100 ? 6.919 -15.721 4.422 1.00 91.75 100 ARG A O 1
ATOM 816 N N . SER A 1 101 ? 7.704 -13.900 3.336 1.00 91.75 101 SER A N 1
ATOM 817 C CA . SER A 1 101 ? 8.831 -13.611 4.239 1.00 91.75 101 SER A CA 1
ATOM 818 C C . SER A 1 101 ? 8.438 -12.861 5.5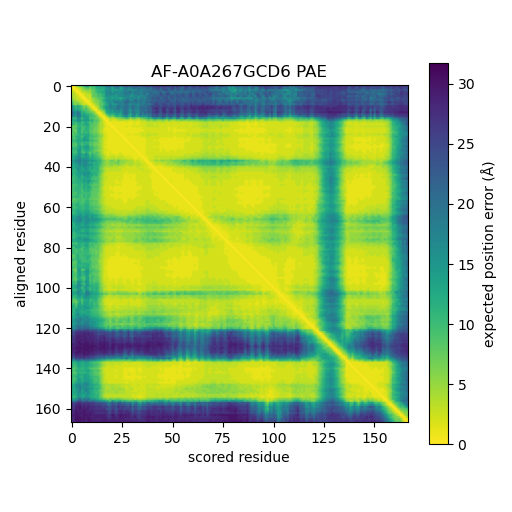17 1.00 91.75 101 SER A C 1
ATOM 820 O O . SER A 1 101 ? 9.230 -12.822 6.451 1.00 91.75 101 SER A O 1
ATOM 822 N N . PHE A 1 102 ? 7.244 -12.264 5.580 1.00 90.50 102 PHE A N 1
ATOM 823 C CA . PHE A 1 102 ? 6.763 -11.528 6.750 1.00 90.50 102 PHE A CA 1
ATOM 824 C C . PHE A 1 102 ? 5.721 -12.392 7.462 1.00 90.50 102 PHE A C 1
ATOM 826 O O . PHE A 1 102 ? 4.559 -12.436 7.068 1.00 90.50 102 PHE A O 1
ATOM 833 N N . ARG A 1 103 ? 6.150 -13.141 8.486 1.00 85.12 103 ARG A N 1
ATOM 834 C CA . ARG A 1 103 ? 5.296 -14.124 9.169 1.00 85.12 103 ARG A CA 1
ATOM 835 C C . ARG A 1 103 ? 5.042 -13.75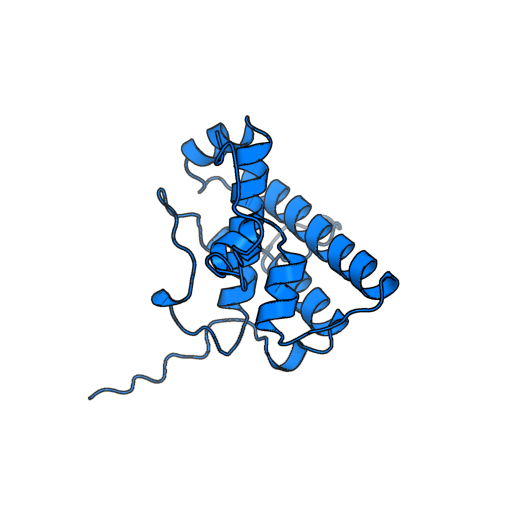9 10.620 1.00 85.12 103 ARG A C 1
ATOM 837 O O . ARG A 1 103 ? 5.930 -13.838 11.464 1.00 85.12 103 ARG A O 1
ATOM 844 N N . GLY A 1 104 ? 3.788 -13.433 10.904 1.00 79.94 104 GLY A N 1
ATOM 845 C CA . GLY A 1 104 ? 3.281 -13.230 12.255 1.00 79.94 104 GLY A CA 1
ATOM 846 C C . GLY A 1 104 ? 3.195 -11.757 12.671 1.00 79.94 104 GLY A C 1
ATOM 847 O O . GLY A 1 104 ? 3.794 -10.889 12.032 1.00 79.94 104 GLY A O 1
ATOM 848 N N . PRO A 1 105 ? 2.469 -11.459 13.767 1.00 84.56 105 PRO A N 1
ATOM 849 C CA . PRO A 1 105 ? 2.043 -10.097 14.112 1.00 84.56 105 PRO A CA 1
ATOM 850 C C . PRO A 1 105 ? 3.179 -9.082 14.280 1.00 84.56 105 PRO A C 1
ATOM 852 O O . PRO A 1 105 ? 3.000 -7.907 13.985 1.00 84.56 105 PRO A O 1
ATOM 855 N N . ARG A 1 106 ? 4.367 -9.539 14.698 1.00 87.88 106 ARG A N 1
ATOM 856 C CA . ARG A 1 106 ? 5.561 -8.698 14.904 1.00 87.88 106 ARG A CA 1
ATOM 857 C C . ARG A 1 106 ? 6.108 -8.047 13.629 1.00 87.88 106 ARG A C 1
ATOM 859 O O . ARG A 1 106 ? 6.887 -7.108 13.722 1.00 87.88 106 ARG A O 1
ATOM 866 N N . TYR A 1 107 ? 5.733 -8.560 12.457 1.00 88.56 107 TYR A N 1
ATOM 867 C CA . TYR A 1 107 ? 6.132 -8.012 11.159 1.00 88.56 107 TYR A CA 1
ATOM 868 C C . TYR A 1 107 ? 5.082 -7.074 10.559 1.00 88.56 107 TYR A C 1
ATOM 870 O O . TYR A 1 107 ? 5.317 -6.509 9.493 1.00 88.56 107 TYR A O 1
ATOM 878 N N . TYR A 1 108 ? 3.922 -6.922 11.198 1.00 90.00 108 TYR A N 1
ATOM 879 C CA . TYR A 1 108 ? 2.824 -6.111 10.685 1.00 90.00 108 TYR A CA 1
ATOM 880 C C . TYR A 1 108 ? 2.782 -4.763 11.402 1.00 90.00 108 TYR A C 1
ATOM 882 O O . TYR A 1 108 ? 3.113 -4.680 12.587 1.00 90.00 108 TYR A O 1
ATOM 890 N N . PRO A 1 109 ? 2.365 -3.687 10.716 1.00 92.00 109 PRO A N 1
ATOM 891 C CA . PRO A 1 109 ? 2.226 -2.403 11.371 1.00 92.00 109 PRO A CA 1
ATOM 892 C C . PRO A 1 109 ? 1.035 -2.460 12.338 1.00 92.00 109 PRO A C 1
ATOM 894 O O . PRO A 1 109 ? -0.036 -2.966 12.000 1.00 92.00 109 PRO A O 1
ATOM 897 N N . ALA A 1 110 ? 1.201 -1.909 13.535 1.00 91.19 110 ALA A N 1
ATOM 898 C CA . ALA A 1 110 ? 0.140 -1.780 14.531 1.00 91.19 110 ALA A CA 1
ATOM 899 C C . ALA A 1 110 ? -0.415 -0.350 14.550 1.00 91.19 110 ALA A C 1
ATOM 901 O O . ALA A 1 110 ? 0.276 0.602 14.188 1.00 91.19 110 ALA A O 1
ATOM 902 N N . SER A 1 111 ? -1.669 -0.209 14.965 1.00 90.56 111 SER A N 1
ATOM 903 C CA . SER A 1 111 ? -2.356 1.074 15.112 1.00 90.56 111 SER A CA 1
ATOM 904 C C . SER A 1 111 ? -3.176 1.091 16.401 1.00 90.56 111 SER A C 1
ATOM 906 O O . SER A 1 111 ? -3.568 0.040 16.910 1.00 90.56 111 SER A O 1
ATOM 908 N N . LEU A 1 112 ? -3.391 2.287 16.946 1.00 90.31 112 LEU A N 1
ATOM 909 C CA . LEU A 1 112 ? -4.177 2.531 18.154 1.00 90.31 112 LEU A CA 1
ATOM 910 C C . LEU A 1 112 ? -5.133 3.703 17.869 1.00 90.31 112 LEU A C 1
ATOM 912 O O . LEU A 1 112 ? -4.637 4.797 17.595 1.00 90.31 112 LEU A O 1
ATOM 916 N N . PRO A 1 113 ? -6.466 3.499 17.914 1.00 89.81 113 PRO A N 1
ATOM 917 C CA . PRO A 1 113 ? -7.163 2.222 18.139 1.00 89.81 113 PRO A CA 1
ATOM 918 C C . PRO A 1 113 ? -6.889 1.200 17.014 1.00 89.81 113 PRO A C 1
ATOM 920 O O . PRO A 1 113 ? -6.574 1.611 15.903 1.00 89.81 113 PRO A O 1
ATOM 923 N N . PRO A 1 114 ? -6.959 -0.120 17.251 1.00 88.19 114 PRO A N 1
ATOM 924 C CA . PRO A 1 114 ? -6.658 -1.108 16.214 1.00 88.19 114 PRO A CA 1
ATOM 925 C C . PRO A 1 114 ? -7.671 -1.050 15.061 1.00 88.19 114 PRO A C 1
ATOM 927 O O . PRO A 1 114 ? -8.879 -0.986 15.285 1.00 88.19 114 PRO A O 1
ATOM 930 N N . LEU A 1 115 ? -7.185 -1.101 13.817 1.00 84.50 115 LEU A N 1
ATOM 931 C CA . LEU A 1 115 ? -8.049 -1.245 12.640 1.00 84.50 115 LEU A CA 1
ATOM 932 C C . LEU A 1 115 ? -8.605 -2.678 12.537 1.00 84.50 115 LEU A C 1
ATOM 934 O O . LEU A 1 115 ? -7.829 -3.627 12.673 1.00 84.50 115 LEU A O 1
ATOM 938 N N . PRO A 1 116 ? -9.909 -2.858 12.242 1.00 81.00 116 PRO A N 1
ATOM 939 C CA . PRO A 1 116 ? -10.497 -4.180 12.039 1.00 81.00 116 PRO A CA 1
ATOM 940 C C . PRO A 1 116 ? -9.789 -4.946 10.9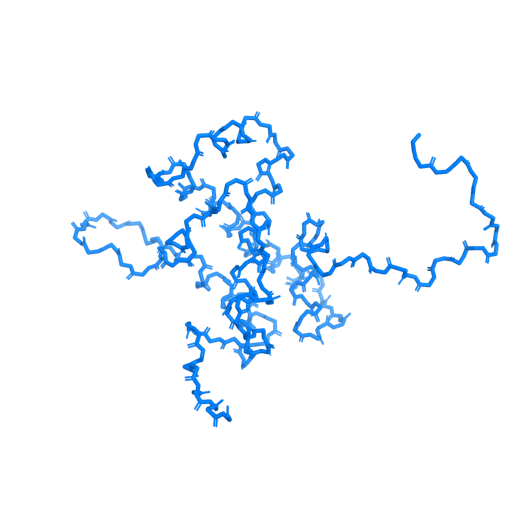18 1.00 81.00 116 PRO A C 1
ATOM 942 O O . PRO A 1 116 ? -9.737 -4.486 9.775 1.00 81.00 116 PRO A O 1
ATOM 945 N N . GLU A 1 117 ? -9.277 -6.142 11.214 1.00 76.56 117 GLU A N 1
ATOM 946 C CA . GLU A 1 117 ? -8.600 -6.981 10.215 1.00 76.56 117 GLU A CA 1
ATOM 947 C C . GLU A 1 117 ? -9.537 -7.393 9.077 1.00 76.56 117 GLU A C 1
ATOM 949 O O . GLU A 1 117 ? -9.100 -7.595 7.945 1.00 76.56 117 GLU A O 1
ATOM 954 N N . GLN A 1 118 ? -10.836 -7.448 9.367 1.00 76.94 118 GLN A N 1
ATOM 955 C CA . GLN A 1 118 ? -11.908 -7.703 8.420 1.00 76.94 118 GLN A CA 1
ATOM 956 C C . GLN A 1 118 ? -11.836 -6.750 7.231 1.00 76.94 118 GLN A C 1
ATOM 958 O O . GLN A 1 118 ? -12.051 -7.199 6.122 1.00 76.94 118 GLN A O 1
ATOM 963 N N . LEU A 1 119 ? -11.413 -5.493 7.394 1.00 77.69 119 LEU A N 1
ATOM 964 C CA . LEU A 1 119 ? -11.253 -4.563 6.266 1.00 77.69 119 LEU A CA 1
ATOM 965 C C . LEU A 1 119 ? -10.221 -5.040 5.239 1.00 77.69 119 LEU A C 1
ATOM 967 O O . LEU A 1 119 ? -10.345 -4.758 4.051 1.00 77.69 119 LEU A O 1
ATOM 971 N N . LEU A 1 120 ? -9.197 -5.763 5.695 1.00 74.31 120 LEU A N 1
ATOM 972 C CA . LEU A 1 120 ? -8.156 -6.336 4.843 1.00 74.31 120 LEU A CA 1
ATOM 973 C C . LEU A 1 120 ? -8.579 -7.684 4.241 1.00 74.31 120 LEU A C 1
ATOM 975 O O . LEU A 1 120 ? -7.977 -8.129 3.264 1.00 74.31 120 LEU A O 1
ATOM 979 N N . LEU A 1 121 ? -9.573 -8.349 4.836 1.00 67.81 121 LEU A N 1
ATOM 980 C CA . LEU A 1 121 ? -10.095 -9.658 4.429 1.00 67.81 121 LEU A CA 1
ATOM 981 C C . LEU A 1 121 ? -11.383 -9.546 3.588 1.00 67.81 121 LEU A C 1
ATOM 983 O O . LEU A 1 121 ? -11.664 -10.423 2.770 1.00 67.81 121 LEU A O 1
ATOM 987 N N . GLU A 1 122 ? -12.160 -8.477 3.769 1.00 61.88 122 GLU A N 1
ATOM 988 C CA . GLU A 1 122 ? -13.435 -8.188 3.112 1.00 61.88 122 GLU A CA 1
ATOM 989 C C . GLU A 1 122 ? -13.187 -7.815 1.654 1.00 61.88 122 GLU A C 1
ATOM 991 O O . GLU A 1 122 ? -13.071 -6.667 1.238 1.00 61.88 122 GLU A O 1
ATOM 996 N N . GLY A 1 123 ? -13.053 -8.873 0.870 1.00 53.03 123 GLY A N 1
ATOM 997 C CA . GLY A 1 123 ? -12.844 -8.831 -0.562 1.00 53.03 123 GLY A CA 1
ATOM 998 C C . GLY A 1 123 ? -13.252 -10.115 -1.277 1.00 53.03 123 GLY A C 1
ATOM 999 O O . GLY A 1 123 ? -12.975 -10.259 -2.464 1.00 53.03 123 GLY A O 1
ATOM 1000 N N . GLY A 1 124 ? -13.865 -11.056 -0.550 1.00 38.94 124 GLY A N 1
ATOM 1001 C CA . GLY A 1 124 ? -14.208 -12.384 -1.060 1.00 38.94 124 GLY A CA 1
ATOM 1002 C C . GLY A 1 124 ? -15.500 -12.997 -0.518 1.00 38.94 124 GLY A C 1
ATOM 1003 O O . GLY A 1 124 ? -15.889 -14.051 -1.004 1.00 38.94 124 GLY A O 1
ATOM 1004 N N . VAL A 1 125 ? -16.198 -12.372 0.439 1.00 37.56 125 VAL A N 1
ATOM 1005 C CA . VAL A 1 125 ? -17.462 -12.917 0.963 1.00 37.56 125 VAL A CA 1
ATOM 1006 C C . VAL A 1 125 ? -18.480 -11.797 1.152 1.00 37.56 125 VAL A C 1
ATOM 1008 O O . VAL A 1 125 ? -18.695 -11.302 2.251 1.00 37.56 125 VAL A O 1
ATOM 1011 N N . VAL A 1 126 ? -19.151 -11.415 0.064 1.00 39.31 126 VAL A N 1
ATOM 1012 C CA . VAL A 1 126 ? -20.548 -10.985 0.181 1.00 39.31 126 VAL A CA 1
ATOM 1013 C C . VAL A 1 126 ? -21.376 -12.252 0.011 1.00 39.31 126 VAL A C 1
ATOM 1015 O O . VAL A 1 126 ? -21.810 -12.584 -1.090 1.00 39.31 126 VAL A O 1
ATOM 1018 N N . SER A 1 127 ? -21.568 -12.999 1.099 1.00 38.84 127 SER A N 1
ATOM 1019 C CA . SER A 1 127 ? -22.705 -13.915 1.156 1.00 38.84 127 SER A CA 1
ATOM 1020 C C . SER A 1 127 ? -23.969 -13.061 1.055 1.00 38.84 127 SER A C 1
ATOM 1022 O O . SER A 1 127 ? -24.330 -12.372 2.003 1.00 38.84 127 SER A O 1
ATOM 1024 N N . GLY A 1 128 ? -24.618 -13.082 -0.113 1.00 38.06 128 GLY A N 1
ATOM 1025 C CA . GLY A 1 128 ? -26.054 -12.817 -0.213 1.00 38.06 128 GLY A CA 1
ATOM 1026 C C . GLY A 1 128 ? -26.536 -11.445 -0.692 1.00 38.06 128 GLY A C 1
ATOM 1027 O O . GLY A 1 128 ? -27.612 -11.039 -0.269 1.00 38.06 128 GLY A O 1
ATOM 1028 N N . SER A 1 129 ? -25.851 -10.737 -1.598 1.00 35.62 129 SER A N 1
ATOM 1029 C CA . SER A 1 129 ? -26.499 -9.603 -2.287 1.00 35.62 129 SER A CA 1
ATOM 1030 C C . SER A 1 129 ? -26.217 -9.587 -3.786 1.00 35.62 129 SER A C 1
ATOM 1032 O O . SER A 1 129 ? -25.109 -9.302 -4.240 1.00 35.62 129 SER A O 1
ATOM 1034 N N . ALA A 1 130 ? -27.256 -9.926 -4.550 1.00 36.69 130 ALA A N 1
ATOM 1035 C CA . ALA A 1 130 ? -27.321 -9.819 -5.996 1.00 36.69 130 ALA A CA 1
ATOM 1036 C C . ALA A 1 130 ? -27.332 -8.336 -6.407 1.00 36.69 130 ALA A C 1
ATOM 1038 O O . ALA A 1 130 ? -28.371 -7.685 -6.440 1.00 36.69 130 ALA A O 1
ATOM 1039 N N . GLY A 1 131 ? -26.155 -7.800 -6.714 1.00 34.88 131 GLY A N 1
ATOM 1040 C CA . GLY A 1 131 ? -25.981 -6.475 -7.299 1.00 34.88 131 GLY A CA 1
ATOM 1041 C C . GLY A 1 131 ? -24.632 -6.403 -8.001 1.00 34.88 131 GLY A C 1
ATOM 1042 O O . GLY A 1 131 ? -23.603 -6.242 -7.353 1.00 34.88 131 GLY A O 1
ATOM 1043 N N . GLY A 1 132 ? -24.636 -6.586 -9.324 1.00 32.34 132 GLY A N 1
ATOM 1044 C CA . GLY A 1 132 ? -23.459 -6.700 -10.191 1.00 32.34 132 GLY A CA 1
ATOM 1045 C C . GLY A 1 132 ? -22.579 -5.449 -10.264 1.00 32.34 132 GLY A C 1
ATOM 1046 O O . GLY A 1 132 ? -22.601 -4.723 -11.251 1.00 32.34 132 GLY A O 1
ATOM 1047 N N . GLY A 1 133 ? -21.744 -5.252 -9.248 1.00 36.72 133 GLY A N 1
ATOM 1048 C CA . GLY A 1 133 ? -20.547 -4.418 -9.288 1.00 36.72 133 GLY A CA 1
ATOM 1049 C C . GLY A 1 133 ? -19.455 -5.125 -8.497 1.00 36.72 133 GLY A C 1
ATOM 1050 O O . GLY A 1 133 ? -19.418 -5.010 -7.277 1.00 36.72 133 GLY A O 1
ATOM 1051 N N . GLY A 1 134 ? -18.629 -5.925 -9.178 1.00 39.09 134 GLY A N 1
ATOM 1052 C CA . GLY A 1 134 ? -17.640 -6.811 -8.560 1.00 39.09 134 GLY A CA 1
ATOM 1053 C C . GLY A 1 134 ? -16.676 -6.060 -7.642 1.00 39.09 134 GLY A C 1
ATOM 1054 O O . GLY A 1 134 ? -15.743 -5.417 -8.120 1.00 39.09 134 GLY A O 1
ATOM 1055 N N . ALA A 1 135 ? -16.901 -6.151 -6.330 1.00 50.47 135 ALA A N 1
ATOM 1056 C CA . ALA A 1 135 ? -15.966 -5.667 -5.328 1.00 50.47 135 ALA A CA 1
ATOM 1057 C C . ALA A 1 135 ? -14.664 -6.462 -5.478 1.00 50.47 135 ALA A C 1
ATOM 1059 O O . ALA A 1 135 ? -14.602 -7.652 -5.164 1.00 50.47 135 ALA A O 1
ATOM 1060 N N . VAL A 1 136 ? -13.634 -5.828 -6.037 1.00 60.12 136 VAL A N 1
ATOM 1061 C CA . VAL A 1 136 ? -12.306 -6.430 -6.118 1.00 60.12 136 VAL A CA 1
ATOM 10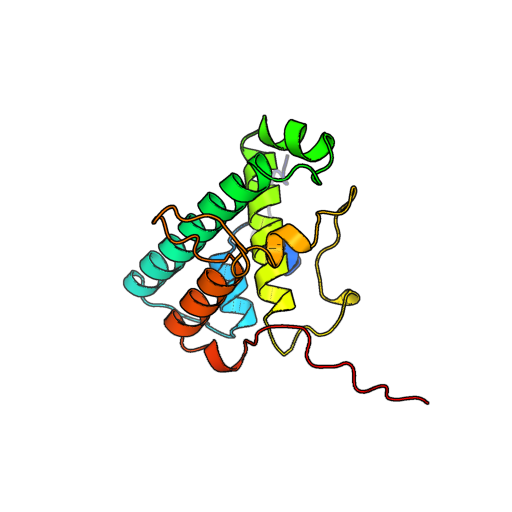62 C C . VAL A 1 136 ? -11.705 -6.331 -4.728 1.00 60.12 136 VAL A C 1
ATOM 1064 O O . VAL A 1 136 ? -11.425 -5.235 -4.254 1.00 60.12 136 VAL A O 1
ATOM 1067 N N . GLY A 1 137 ? -11.511 -7.469 -4.070 1.00 81.69 137 GLY A N 1
ATOM 1068 C CA . GLY A 1 137 ? -10.911 -7.485 -2.745 1.00 81.69 137 GLY A CA 1
ATOM 1069 C C . GLY A 1 137 ? -9.555 -6.787 -2.690 1.00 81.69 137 GLY A C 1
ATOM 1070 O O . GLY A 1 137 ? -8.739 -6.951 -3.597 1.00 81.69 137 GLY A O 1
ATOM 1071 N N . LEU A 1 138 ? -9.277 -6.070 -1.597 1.00 90.56 138 LEU A N 1
ATOM 1072 C CA . LEU A 1 138 ? -7.998 -5.375 -1.385 1.00 90.56 138 LEU A CA 1
ATOM 1073 C C . LEU A 1 138 ? -6.790 -6.295 -1.601 1.00 90.56 138 LEU A C 1
ATOM 1075 O O . LEU A 1 138 ? -5.813 -5.924 -2.250 1.00 90.56 138 LEU A O 1
ATOM 1079 N N . GLN A 1 139 ? -6.890 -7.541 -1.137 1.00 91.50 139 GLN A N 1
ATOM 1080 C CA . GLN A 1 139 ? -5.857 -8.555 -1.347 1.00 91.50 139 GLN A CA 1
ATOM 1081 C C . GLN A 1 139 ? -5.636 -8.867 -2.824 1.00 91.50 139 GLN A C 1
ATOM 1083 O O . GLN A 1 139 ? -4.500 -9.049 -3.254 1.00 91.50 139 GLN A O 1
ATOM 1088 N N . ARG A 1 140 ? -6.709 -8.911 -3.621 1.00 91.81 140 ARG A N 1
ATOM 1089 C CA . ARG A 1 140 ? -6.610 -9.192 -5.050 1.00 91.81 140 ARG A CA 1
ATOM 1090 C C . ARG A 1 140 ? -5.818 -8.103 -5.767 1.00 91.81 140 ARG A C 1
ATOM 1092 O O . ARG A 1 140 ? -4.967 -8.449 -6.575 1.00 91.81 140 ARG A O 1
ATOM 1099 N N . LEU A 1 141 ? -6.013 -6.834 -5.407 1.00 95.12 141 LEU A N 1
ATOM 1100 C CA . LEU A 1 141 ? -5.238 -5.719 -5.964 1.00 95.12 141 LEU A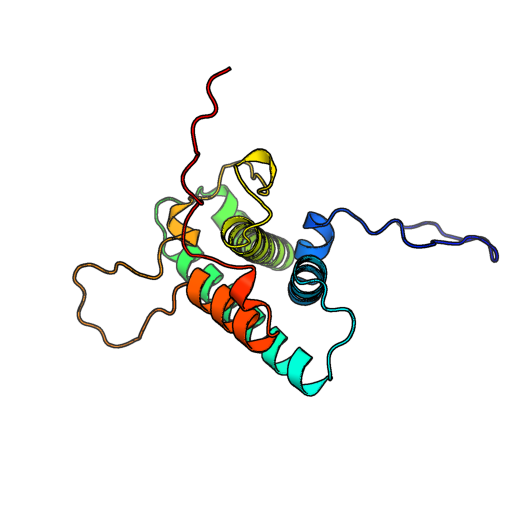 CA 1
ATOM 1101 C C . LEU A 1 141 ? -3.745 -5.824 -5.619 1.00 95.12 141 LEU A C 1
ATOM 1103 O O . LEU A 1 141 ? -2.904 -5.601 -6.486 1.00 95.12 141 LEU A O 1
ATOM 1107 N N . VAL A 1 142 ? -3.399 -6.241 -4.396 1.00 95.56 142 VAL A N 1
ATOM 1108 C CA . VAL A 1 142 ? -1.995 -6.506 -4.027 1.00 95.56 142 VAL A CA 1
ATOM 1109 C C . VAL A 1 142 ? -1.413 -7.658 -4.853 1.00 95.56 142 VAL A C 1
ATOM 1111 O O . VAL A 1 142 ? -0.278 -7.574 -5.319 1.00 95.56 142 VAL A O 1
ATOM 1114 N N . LEU A 1 143 ? -2.180 -8.727 -5.078 1.00 94.88 143 LEU A N 1
ATOM 1115 C CA . LEU A 1 143 ? -1.732 -9.857 -5.896 1.00 94.88 143 LEU A CA 1
ATOM 1116 C C . LEU A 1 143 ? -1.625 -9.508 -7.384 1.00 94.88 143 LEU A C 1
ATOM 1118 O O . LEU A 1 143 ? -0.718 -10.000 -8.052 1.00 94.88 143 LEU A O 1
ATOM 1122 N N . ASP A 1 144 ? -2.513 -8.663 -7.904 1.00 95.81 144 ASP A N 1
ATOM 1123 C CA . ASP A 1 144 ? -2.432 -8.146 -9.270 1.00 95.81 144 ASP A CA 1
ATOM 1124 C C . ASP A 1 144 ? -1.185 -7.262 -9.437 1.00 95.81 144 ASP A C 1
ATOM 1126 O O . ASP A 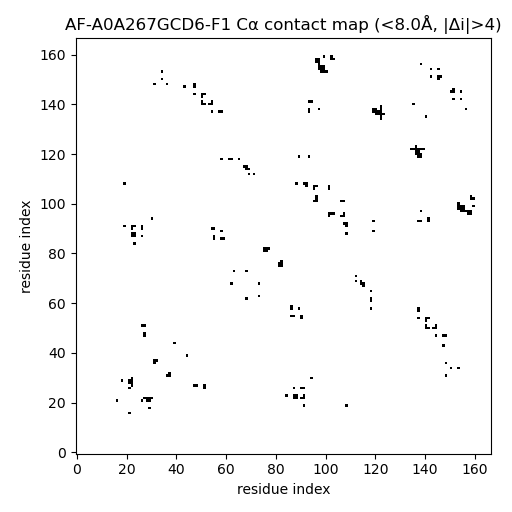1 144 ? -0.473 -7.401 -10.432 1.00 95.81 144 ASP A O 1
ATOM 1130 N N . LEU A 1 145 ? -0.840 -6.447 -8.431 1.00 97.06 145 LEU A N 1
ATOM 1131 C CA . LEU A 1 145 ? 0.426 -5.711 -8.405 1.00 97.06 145 LEU A CA 1
ATOM 1132 C C . LEU A 1 145 ? 1.636 -6.658 -8.356 1.00 97.06 145 LEU A C 1
ATOM 1134 O O . LEU A 1 145 ? 2.597 -6.472 -9.100 1.00 97.06 145 LEU A O 1
ATOM 1138 N N . ALA A 1 146 ? 1.582 -7.715 -7.541 1.00 96.19 146 ALA A N 1
ATOM 1139 C CA . ALA A 1 146 ? 2.640 -8.723 -7.485 1.00 96.19 146 ALA A CA 1
ATOM 1140 C C . ALA A 1 146 ? 2.824 -9.450 -8.828 1.00 96.19 146 ALA A C 1
ATOM 1142 O O . ALA A 1 146 ? 3.954 -9.714 -9.232 1.00 96.19 146 ALA A O 1
ATOM 1143 N N . ASN A 1 147 ? 1.732 -9.755 -9.537 1.00 96.31 147 ASN A N 1
ATOM 1144 C CA . ASN A 1 147 ? 1.780 -10.314 -10.889 1.00 96.31 147 ASN A CA 1
ATOM 1145 C C . ASN A 1 147 ? 2.431 -9.339 -11.873 1.00 96.31 147 ASN A C 1
ATOM 1147 O O . ASN A 1 147 ? 3.319 -9.736 -12.624 1.00 96.31 147 ASN A O 1
ATOM 1151 N N . LEU A 1 148 ? 2.026 -8.065 -11.837 1.00 96.12 148 LEU A N 1
ATOM 1152 C CA . LEU A 1 148 ? 2.569 -7.020 -12.705 1.00 96.12 148 LEU A CA 1
ATOM 1153 C C . LEU A 1 148 ? 4.093 -6.874 -12.547 1.00 96.12 148 LEU A C 1
ATOM 1155 O O . LEU A 1 148 ? 4.794 -6.649 -13.528 1.00 96.12 148 LEU A O 1
ATOM 1159 N N . MET A 1 149 ? 4.599 -7.045 -11.323 1.00 94.12 149 MET A N 1
ATOM 1160 C CA . MET A 1 149 ? 6.023 -6.928 -10.983 1.00 94.12 149 MET A CA 1
ATOM 1161 C C . MET A 1 149 ? 6.797 -8.253 -11.089 1.00 94.12 149 MET A C 1
ATOM 1163 O O . MET A 1 149 ? 7.947 -8.319 -10.662 1.00 94.12 149 MET A O 1
ATOM 1167 N N . ASN A 1 150 ? 6.182 -9.323 -11.612 1.00 93.75 150 ASN A N 1
ATOM 1168 C CA . ASN A 1 150 ? 6.751 -10.678 -11.650 1.00 93.75 150 ASN A CA 1
ATOM 1169 C C . ASN A 1 150 ? 7.216 -11.203 -10.269 1.00 93.75 150 ASN A C 1
ATOM 1171 O O . ASN A 1 150 ? 8.135 -12.011 -10.155 1.00 93.75 150 ASN A O 1
ATOM 1175 N N . ALA A 1 151 ? 6.561 -10.746 -9.201 1.00 94.06 151 ALA A N 1
ATOM 1176 C CA . ALA A 1 151 ? 6.865 -11.073 -7.809 1.00 94.06 151 ALA A CA 1
ATOM 1177 C C . ALA A 1 151 ? 5.811 -12.000 -7.176 1.00 94.06 151 ALA A C 1
ATOM 1179 O O . ALA A 1 151 ? 5.835 -12.249 -5.973 1.00 94.06 151 ALA A O 1
ATOM 1180 N N . ARG A 1 152 ? 4.867 -12.543 -7.962 1.00 94.31 152 ARG A N 1
ATOM 1181 C CA . ARG A 1 152 ? 3.717 -13.321 -7.462 1.00 94.31 152 ARG A CA 1
ATOM 1182 C C . ARG A 1 152 ? 4.099 -14.497 -6.563 1.00 94.31 152 ARG A C 1
ATOM 1184 O O . ARG A 1 152 ? 3.347 -14.802 -5.635 1.00 94.31 152 ARG A O 1
ATOM 1191 N N . ALA A 1 153 ? 5.241 -15.135 -6.822 1.00 93.50 153 ALA A N 1
ATOM 1192 C CA . ALA A 1 153 ? 5.757 -16.253 -6.033 1.00 93.50 153 ALA A CA 1
ATOM 1193 C C . ALA A 1 153 ? 6.077 -15.872 -4.576 1.00 93.50 153 ALA A C 1
ATOM 1195 O O . ALA A 1 153 ? 6.053 -16.739 -3.705 1.00 93.50 153 ALA A O 1
ATOM 1196 N N . ALA A 1 154 ? 6.325 -14.589 -4.294 1.00 92.31 154 ALA A N 1
ATOM 1197 C CA . ALA A 1 154 ? 6.559 -14.083 -2.946 1.00 92.31 154 ALA A CA 1
ATOM 1198 C C . ALA A 1 154 ? 5.264 -13.868 -2.142 1.00 92.31 154 ALA A C 1
ATOM 1200 O O . ALA A 1 154 ? 5.343 -13.638 -0.940 1.00 92.31 154 ALA A O 1
ATOM 1201 N N . PHE A 1 155 ? 4.081 -13.978 -2.762 1.00 92.62 155 PHE A N 1
ATOM 1202 C CA . PHE A 1 155 ? 2.795 -13.683 -2.122 1.00 92.62 155 PHE A CA 1
ATOM 1203 C C . PHE A 1 155 ? 1.878 -14.917 -2.023 1.00 92.62 155 PHE A C 1
ATOM 1205 O O . PHE A 1 155 ? 1.901 -15.815 -2.870 1.00 92.62 155 PHE A O 1
ATOM 1212 N N . SER A 1 156 ? 1.025 -14.980 -1.004 1.00 86.38 156 SER A N 1
ATOM 1213 C CA . SER A 1 156 ? -0.005 -16.019 -0.831 1.00 86.38 156 SER A CA 1
ATOM 1214 C C . SER A 1 156 ? -1.203 -15.499 -0.041 1.00 86.38 156 SER A C 1
ATOM 1216 O O . SER A 1 156 ? -1.067 -14.567 0.742 1.00 86.38 156 SER A O 1
ATOM 1218 N N . TYR A 1 157 ? -2.376 -16.106 -0.250 1.00 76.44 157 TYR A N 1
ATOM 1219 C CA . TYR A 1 157 ? -3.542 -15.857 0.597 1.00 76.44 157 TYR A CA 1
ATOM 1220 C C . TYR A 1 157 ? -3.323 -16.475 1.981 1.00 76.44 157 TYR A C 1
ATOM 1222 O O . TYR A 1 157 ? -2.938 -17.638 2.071 1.00 76.44 157 TYR A O 1
ATOM 1230 N N . GLY A 1 158 ? -3.625 -15.707 3.028 1.00 61.84 158 GLY A N 1
ATOM 1231 C CA . GLY A 1 158 ? -3.634 -16.170 4.415 1.00 61.84 158 GLY A CA 1
ATOM 1232 C C . GLY A 1 158 ? -2.247 -16.325 5.058 1.00 61.84 158 GLY A C 1
ATOM 1233 O O . GLY A 1 158 ? -1.229 -16.390 4.361 1.00 61.84 158 GLY A O 1
ATOM 1234 N N . PRO A 1 159 ? -2.192 -16.375 6.402 1.00 48.38 159 PRO A N 1
ATOM 1235 C CA . PRO A 1 159 ? -0.976 -16.752 7.102 1.00 48.38 159 PRO A CA 1
ATOM 1236 C C . PRO A 1 159 ? -0.629 -18.190 6.708 1.00 48.38 159 PRO A C 1
ATOM 1238 O O . PRO A 1 159 ? -1.487 -19.072 6.752 1.00 48.38 159 PRO A O 1
ATOM 1241 N N . ALA A 1 160 ? 0.624 -18.439 6.315 1.00 42.28 160 ALA A N 1
ATOM 1242 C CA . ALA A 1 160 ? 1.136 -19.804 6.316 1.00 42.28 160 ALA A CA 1
ATOM 1243 C C . ALA A 1 160 ? 0.893 -20.352 7.726 1.00 42.28 160 ALA A C 1
ATOM 1245 O O . ALA A 1 160 ? 1.276 -19.686 8.691 1.00 42.28 160 ALA A O 1
ATOM 1246 N N . ALA A 1 161 ? 0.187 -21.481 7.823 1.00 38.28 161 ALA A N 1
ATOM 1247 C CA . ALA A 1 161 ? -0.116 -22.136 9.084 1.00 38.28 161 ALA A CA 1
ATOM 1248 C C . ALA A 1 161 ? 1.119 -22.099 9.987 1.00 38.28 161 ALA A C 1
ATOM 1250 O O . ALA A 1 161 ? 2.233 -22.401 9.551 1.00 38.28 161 ALA A O 1
ATOM 1251 N N . GLN A 1 162 ? 0.912 -21.633 11.212 1.00 42.59 162 GLN A N 1
ATOM 1252 C CA . GLN A 1 162 ? 1.917 -21.681 12.250 1.00 42.59 162 GLN A CA 1
ATOM 1253 C C . GLN A 1 162 ? 2.198 -23.166 12.488 1.00 42.59 162 GLN A C 1
ATOM 1255 O O . GLN A 1 162 ? 1.377 -23.862 13.074 1.00 42.59 162 GLN A O 1
ATOM 1260 N N . GLU A 1 163 ? 3.295 -23.683 11.934 1.00 38.72 163 GLU A N 1
ATOM 1261 C CA . GLU A 1 163 ? 3.862 -24.925 12.439 1.00 38.72 163 GLU A CA 1
ATOM 1262 C C . GLU A 1 163 ? 4.326 -24.597 13.855 1.00 38.72 163 GLU A C 1
ATOM 1264 O O . GLU A 1 163 ? 5.294 -23.858 14.052 1.00 38.72 163 GLU A O 1
ATOM 1269 N N . ASP A 1 164 ? 3.543 -25.057 14.829 1.00 36.41 164 ASP A N 1
ATOM 1270 C CA . ASP A 1 164 ? 3.896 -25.067 16.239 1.00 36.41 164 ASP A CA 1
ATOM 1271 C C . ASP A 1 164 ? 5.206 -25.844 16.399 1.00 36.41 164 ASP A C 1
ATOM 1273 O O . ASP A 1 164 ? 5.229 -27.062 16.556 1.00 36.41 164 ASP A O 1
ATOM 1277 N N . ILE A 1 165 ? 6.327 -25.129 16.347 1.00 43.12 165 ILE A N 1
ATOM 1278 C CA . ILE A 1 165 ? 7.584 -25.620 16.893 1.00 43.12 165 ILE A CA 1
ATOM 1279 C C . ILE A 1 165 ? 7.491 -25.375 18.396 1.00 43.12 165 ILE A C 1
ATOM 1281 O O . ILE A 1 165 ? 7.901 -24.338 18.916 1.00 43.12 165 ILE A O 1
ATOM 1285 N N . SER A 1 166 ? 6.869 -26.332 19.076 1.00 39.09 166 SER A N 1
ATOM 1286 C CA . SER A 1 166 ? 7.029 -26.545 20.507 1.00 39.09 166 SER A CA 1
ATOM 1287 C C . SER A 1 166 ? 8.495 -26.883 20.794 1.00 39.09 166 SER A C 1
ATOM 1289 O O . SER A 1 166 ? 8.988 -27.913 20.329 1.00 39.09 166 SER A O 1
ATOM 1291 N N . VAL A 1 167 ? 9.168 -26.016 21.552 1.00 43.81 167 VAL A N 1
ATOM 1292 C CA . VAL A 1 167 ? 10.370 -26.338 22.337 1.00 43.81 167 VAL A CA 1
ATOM 1293 C C . VAL A 1 167 ? 10.017 -26.147 23.799 1.00 43.81 167 VAL A C 1
ATOM 1295 O O . VAL A 1 167 ? 9.398 -25.101 24.101 1.00 43.81 167 VAL A O 1
#

Organism: NCBI:txid282301

Solvent-accessible surface area (backbone atoms only — not comparable to full-atom values): 10369 Å² total; per-residue (Å²): 134,75,80,96,73,77,61,98,82,61,78,74,90,59,86,70,65,54,72,66,54,38,18,55,74,38,51,63,62,35,50,28,54,79,61,71,50,88,78,73,60,65,77,57,46,55,56,45,47,53,43,51,52,51,38,40,53,51,52,50,53,50,60,76,66,48,87,78,59,59,68,69,59,63,56,36,58,76,36,73,67,52,34,51,41,53,39,28,46,52,50,44,38,49,52,36,55,26,25,71,90,40,77,59,74,92,64,46,82,84,59,87,79,70,74,60,65,57,71,61,59,65,36,80,75,80,87,84,70,99,66,100,65,84,72,75,14,57,55,53,43,53,48,52,45,25,49,76,67,75,37,42,89,50,46,47,90,62,75,76,78,81,78,80,79,81,126

pLDDT: mean 81.01, std 19.82, range [32.34, 98.31]

Foldseek 3Di:
DPDPDDDPPDDPPDPPDDLLVCLLVPVLVSLCVLLVNDDDDPVLVVVLVVLLVVLLVLLLVLQVPDPPDDVVVVVLCVDPSSSSSVSSLLSQQLLLQFFQVNADDVSHDADVVGDPCCSQVVQPDPPDDPDPDRRHHSNNSSLVSCVSSVSNVRGDPGHPPPPPPDD

Radius of gyration: 17.94 Å; Cα contacts (8 Å, |Δi|>4): 136; chains: 1; bounding box: 58×52×41 Å

Sequence (167 aa):
MSPELVPSNVVDQRHKGSLFTLFLHSPLAAFCLICNVQSLPLALWDRGQAIVDRFLAEAGRLMMRSRQIDAAYLQYYRDDFLRLLVLRYLFCSACLRLHRSFRGPRYYPASLPPLPEQLLLEGGVVSGSAGGGGAVGLQRLVLDLANLMNARAAFSYGPAAQEDISV